Protein AF-A0A966PIE9-F1 (afdb_monomer)

Foldseek 3Di:
DDDDPDDPPPDDPPDDPPDDDPDQPAQEEDEDAFQLDPVSLVVLLVSQVRRYAYEYEHEDPPDVPDDCSVCRQVSSVVSPHPGYDYHYD

Sequence (89 aa):
MAKKDSDAKVTGAKNSGAKVLTSLPVGERVGIAFSGGLDTSAAVAWMRERGAMPYAYTADIGQPDETDLESIPQRAKTYGAVEAKLVDC

Nearest PDB structures (foldseek):
  1kp2-assembly1_A  TM=1.005E+00  e=9.144E-10  Escherichia coli
  1kp3-assembly1_A  TM=9.958E-01  e=1.563E-09  Escherichia coli
  5us8-assembly1_A  TM=1.005E+00  e=2.043E-09  Bordetella pertussis Tohama I
  6e5y-assembly1_A  TM=1.005E+00  e=3.054E-09  Bordetella pertussis Tohama I
  1k92-assembly1_A  TM=1.007E+00  e=3.492E-09  Escherichia coli

Radius of gyration: 17.99 Å; Cα contacts (8 Å, |Δi|>4): 122; chains: 1; bounding box: 64×33×35 Å

Structure (mmCIF, N/CA/C/O backbone):
data_AF-A0A966PIE9-F1
#
_entry.id   AF-A0A966PIE9-F1
#
loop_
_atom_site.group_PDB
_atom_site.id
_atom_site.type_symbol
_atom_site.label_atom_id
_atom_site.label_alt_id
_atom_site.label_comp_id
_atom_site.label_asym_id
_atom_site.label_entity_id
_atom_site.label_seq_id
_atom_site.pdbx_PDB_ins_code
_atom_site.Cartn_x
_atom_site.Cartn_y
_atom_site.Cartn_z
_atom_site.occupancy
_atom_site.B_iso_or_equiv
_atom_site.auth_seq_id
_atom_site.auth_comp_id
_atom_site.auth_asym_id
_atom_site.auth_atom_id
_atom_site.pdbx_PDB_model_num
ATOM 1 N N . MET A 1 1 ? -49.062 6.463 18.925 1.00 44.84 1 MET A N 1
ATOM 2 C CA . MET A 1 1 ? -48.146 5.343 18.618 1.00 44.84 1 MET A CA 1
ATOM 3 C C . MET A 1 1 ? -47.162 5.849 17.574 1.00 44.84 1 MET A C 1
ATOM 5 O O . MET A 1 1 ? -47.536 6.011 16.424 1.00 44.84 1 MET A O 1
ATOM 9 N N . ALA A 1 2 ? -45.972 6.260 18.009 1.00 42.03 2 ALA A N 1
ATOM 10 C CA . ALA A 1 2 ? -44.946 6.824 17.139 1.00 42.03 2 ALA A CA 1
ATOM 11 C C . ALA A 1 2 ? -44.186 5.698 16.428 1.00 42.03 2 ALA A C 1
ATOM 13 O O . ALA A 1 2 ? -43.744 4.755 17.085 1.00 42.03 2 ALA A O 1
ATOM 14 N N . LYS A 1 3 ? -43.986 5.818 15.115 1.00 44.16 3 LYS A N 1
ATOM 15 C CA . LYS A 1 3 ? -42.846 5.208 14.428 1.00 44.16 3 LYS A CA 1
ATOM 16 C C . LYS A 1 3 ? -42.145 6.309 13.642 1.00 44.16 3 LYS A C 1
ATOM 18 O O . LYS A 1 3 ? -42.773 7.086 12.934 1.00 44.16 3 LYS A O 1
ATOM 23 N N . LYS A 1 4 ? -40.862 6.425 13.957 1.00 37.62 4 LYS A N 1
ATOM 24 C CA . LYS A 1 4 ? -39.905 7.455 13.590 1.00 37.62 4 LYS A CA 1
ATOM 25 C C . LYS A 1 4 ? -39.049 6.830 12.500 1.00 37.62 4 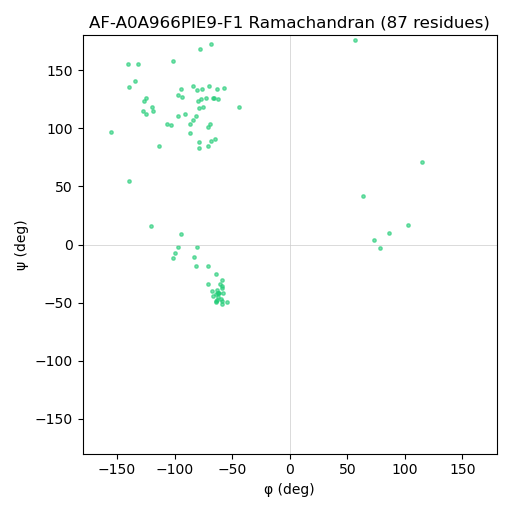LYS A C 1
ATOM 27 O O . LYS A 1 4 ? -38.204 6.005 12.833 1.00 37.62 4 LYS A O 1
ATOM 32 N N . ASP A 1 5 ? -39.279 7.189 11.245 1.00 44.06 5 ASP A N 1
ATOM 33 C CA . ASP A 1 5 ? -38.351 6.838 10.176 1.00 44.06 5 ASP A CA 1
ATOM 34 C C . ASP A 1 5 ? -37.296 7.936 10.120 1.00 44.06 5 ASP A C 1
ATOM 36 O O . ASP A 1 5 ? -37.545 9.086 9.768 1.00 44.06 5 ASP A O 1
ATOM 40 N N . SER A 1 6 ? -36.138 7.583 10.662 1.00 45.69 6 SER A N 1
ATOM 41 C CA . SER A 1 6 ? -34.978 8.437 10.844 1.00 45.69 6 SER A CA 1
ATOM 42 C C . SER A 1 6 ? -34.288 8.725 9.518 1.00 45.69 6 SER A C 1
ATOM 44 O O . SER A 1 6 ? -33.867 7.804 8.818 1.00 45.69 6 SER A O 1
ATOM 46 N N . ASP A 1 7 ? -34.114 10.017 9.252 1.00 38.53 7 ASP A N 1
ATOM 47 C CA . ASP A 1 7 ? -33.288 10.591 8.199 1.00 38.53 7 ASP A CA 1
ATOM 48 C C . ASP A 1 7 ? -31.912 9.912 8.101 1.00 38.53 7 ASP A C 1
ATOM 50 O O . ASP A 1 7 ? -31.084 9.995 9.017 1.00 38.53 7 ASP A O 1
ATOM 54 N N . ALA A 1 8 ? -31.627 9.293 6.954 1.00 44.91 8 ALA A N 1
ATOM 55 C CA . ALA A 1 8 ? -30.271 8.918 6.573 1.00 44.91 8 ALA A CA 1
ATOM 56 C C . ALA A 1 8 ? -29.490 10.195 6.230 1.00 44.91 8 ALA A C 1
ATOM 58 O O . ALA A 1 8 ? -29.408 10.640 5.086 1.00 44.91 8 ALA A O 1
ATOM 59 N N . LYS A 1 9 ? -28.934 10.821 7.265 1.00 38.00 9 LYS A N 1
ATOM 60 C CA . LYS A 1 9 ? -28.042 11.967 7.140 1.00 38.00 9 LYS A CA 1
ATOM 61 C C . LYS A 1 9 ? -26.716 11.478 6.553 1.00 38.00 9 LYS A C 1
ATOM 63 O O . LYS A 1 9 ? -25.883 10.931 7.270 1.00 38.00 9 LYS A O 1
ATOM 68 N N . VAL A 1 10 ? -26.507 11.684 5.252 1.00 52.28 10 VAL A N 1
ATOM 69 C CA . VAL A 1 10 ? -25.179 11.590 4.626 1.00 52.28 10 VAL A CA 1
ATOM 70 C C . VAL A 1 10 ? -24.325 12.714 5.214 1.00 52.28 10 VAL A C 1
ATOM 72 O O . VAL A 1 10 ? -24.355 13.861 4.771 1.00 52.28 10 VAL A O 1
ATOM 75 N N . THR A 1 11 ? -23.623 12.415 6.304 1.00 47.97 11 THR A N 1
ATOM 76 C CA . THR A 1 11 ? -22.751 13.364 6.989 1.00 47.97 11 THR A CA 1
ATOM 77 C C . THR A 1 11 ? -21.329 13.285 6.449 1.00 47.97 11 THR A C 1
ATOM 79 O O . THR A 1 11 ? -20.603 12.351 6.766 1.00 47.97 11 THR A O 1
ATOM 82 N N . GLY A 1 12 ? -20.904 14.352 5.768 1.00 40.94 12 GLY A N 1
ATOM 83 C CA . GLY A 1 12 ? -19.643 15.003 6.129 1.00 40.94 12 GLY A CA 1
ATOM 84 C C . GLY A 1 12 ? -18.501 14.963 5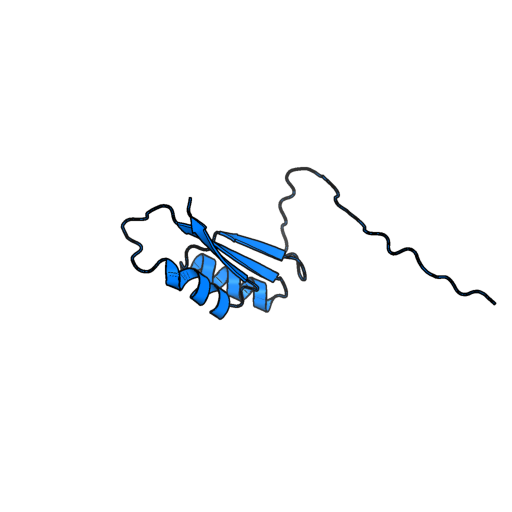.118 1.00 40.94 12 GLY A C 1
ATOM 85 O O . GLY A 1 12 ? -17.448 14.425 5.428 1.00 40.94 12 GLY A O 1
ATOM 86 N N . ALA A 1 13 ? -18.611 15.699 4.010 1.00 51.09 13 ALA A N 1
ATOM 87 C CA . ALA A 1 13 ? -17.422 16.350 3.459 1.00 51.09 13 ALA A CA 1
ATOM 88 C C . ALA A 1 13 ? -17.142 17.615 4.293 1.00 51.09 13 ALA A C 1
ATOM 90 O O . ALA A 1 13 ? -17.593 18.710 3.961 1.00 51.09 13 ALA A O 1
ATOM 91 N N . LYS A 1 14 ? -16.465 17.465 5.442 1.00 50.84 14 LYS A N 1
ATOM 92 C CA . LYS A 1 14 ? -15.902 18.614 6.167 1.00 50.84 14 LYS A CA 1
ATOM 93 C C . LYS A 1 14 ? -14.546 18.946 5.553 1.00 50.84 14 LYS A C 1
ATOM 95 O O . LYS A 1 14 ? -13.584 18.215 5.755 1.00 50.84 14 LYS A O 1
ATOM 100 N N . ASN A 1 15 ? -14.488 20.049 4.816 1.00 65.62 15 ASN A N 1
ATOM 101 C CA . ASN A 1 15 ? -13.241 20.613 4.319 1.00 65.62 15 ASN A CA 1
ATOM 102 C C . ASN A 1 15 ? -12.562 21.385 5.465 1.00 65.62 15 ASN A C 1
ATOM 104 O O . ASN A 1 15 ? -13.148 22.330 5.995 1.00 65.62 15 ASN A O 1
ATOM 108 N N . SER A 1 16 ? -11.368 20.973 5.895 1.00 58.50 16 SER A N 1
ATOM 109 C CA . SER A 1 16 ? -10.644 21.648 6.983 1.00 58.50 16 SER A CA 1
ATOM 110 C C . SER A 1 16 ? -9.134 21.420 6.891 1.00 58.50 16 SER A C 1
ATOM 112 O O . SER A 1 16 ? -8.662 20.411 7.404 1.00 58.50 16 SER A O 1
ATOM 114 N N . GLY A 1 17 ? -8.398 22.367 6.293 1.00 61.59 17 GLY A N 1
ATOM 115 C CA . GLY A 1 17 ? -6.937 22.527 6.413 1.00 61.59 17 GLY A CA 1
ATOM 116 C C . GLY A 1 17 ? -6.059 21.323 6.034 1.00 61.59 17 GLY A C 1
ATOM 117 O O . GLY A 1 17 ? -6.539 20.234 5.732 1.00 61.59 17 GLY A O 1
ATOM 118 N N . ALA A 1 18 ? -4.736 21.505 6.066 1.00 63.94 18 ALA A N 1
ATOM 119 C CA . ALA A 1 18 ? -3.796 20.386 5.993 1.00 63.94 18 ALA A CA 1
ATOM 120 C C . ALA A 1 18 ? -3.913 19.557 7.283 1.00 63.94 18 ALA A C 1
ATOM 122 O O . ALA A 1 18 ? -3.266 19.834 8.292 1.00 63.94 18 ALA A O 1
ATOM 123 N N . LYS A 1 19 ? -4.817 18.576 7.280 1.00 82.44 19 LYS A N 1
ATOM 124 C CA . LYS A 1 19 ? -5.068 17.697 8.418 1.00 82.44 19 LYS A CA 1
ATOM 125 C C . LYS A 1 19 ? -4.088 16.527 8.364 1.00 82.44 19 LYS A C 1
ATOM 127 O O . LYS A 1 19 ? -4.333 15.541 7.677 1.00 82.44 19 LYS A O 1
ATOM 132 N N . VAL A 1 20 ? -2.977 16.638 9.090 1.00 92.12 20 VAL A N 1
ATOM 133 C CA . VAL A 1 20 ? -2.088 15.494 9.338 1.00 92.12 20 VAL A CA 1
ATOM 134 C C . VAL A 1 20 ? -2.751 14.604 10.386 1.00 92.12 20 VAL A C 1
ATOM 136 O O . VAL A 1 20 ? -3.014 15.041 11.506 1.00 92.12 20 VAL A O 1
ATOM 139 N N . LEU A 1 21 ? -3.058 13.363 10.016 1.00 93.75 21 LEU A N 1
ATOM 140 C CA . LEU A 1 21 ? -3.569 12.366 10.953 1.00 93.75 21 LEU A CA 1
ATOM 141 C C . LEU A 1 21 ? -2.391 11.789 11.745 1.00 93.75 21 LEU A C 1
ATOM 143 O O . LEU A 1 21 ? -1.437 11.285 11.161 1.00 93.75 21 LEU A O 1
ATOM 147 N N . THR A 1 22 ? -2.447 11.872 13.072 1.00 95.50 22 THR A N 1
ATOM 148 C CA . THR A 1 22 ? -1.402 11.349 13.974 1.00 95.50 22 THR A CA 1
ATOM 149 C C . THR A 1 22 ? -1.727 9.960 14.526 1.00 95.50 22 THR A C 1
ATOM 151 O O . THR A 1 22 ? -0.929 9.375 15.254 1.00 95.50 22 THR A O 1
ATOM 154 N N . SER A 1 23 ? -2.892 9.417 14.176 1.00 96.50 23 SER A N 1
ATOM 155 C CA . SER A 1 23 ? -3.330 8.065 14.504 1.00 96.50 23 SER A CA 1
ATOM 156 C C . SER A 1 23 ? -3.865 7.365 13.257 1.00 96.50 23 SER A C 1
ATOM 158 O O . SER A 1 23 ? -4.307 8.012 12.305 1.00 96.50 23 SER A O 1
ATOM 160 N N . LEU A 1 24 ? -3.817 6.031 13.258 1.00 97.50 24 LEU A N 1
ATOM 161 C CA . LEU A 1 24 ? -4.348 5.227 12.162 1.00 97.50 24 LEU A CA 1
ATOM 162 C C . LEU A 1 24 ? -5.883 5.376 12.097 1.00 97.50 24 LEU A C 1
ATOM 164 O O . LEU A 1 24 ? -6.545 5.115 13.106 1.00 97.50 24 LEU A O 1
ATOM 168 N N . PRO A 1 25 ? -6.466 5.745 10.943 1.00 97.12 25 PRO A N 1
ATOM 169 C CA . PRO A 1 25 ? -7.913 5.854 10.798 1.00 97.12 25 PRO A CA 1
ATOM 170 C C . PRO A 1 25 ? -8.541 4.460 10.600 1.00 97.12 25 PRO A C 1
ATOM 172 O O . PRO A 1 25 ? -8.685 3.950 9.489 1.00 97.12 25 PRO A O 1
ATOM 175 N N . VAL A 1 26 ? -8.868 3.801 11.715 1.00 98.25 26 VAL A N 1
ATOM 176 C CA . VAL A 1 26 ? -9.470 2.456 11.747 1.00 98.25 26 VAL A CA 1
ATOM 177 C C . VAL A 1 26 ? -10.845 2.464 11.073 1.00 98.25 26 VAL A C 1
ATOM 179 O O . VAL A 1 26 ? -11.674 3.327 11.343 1.00 98.25 26 VAL A O 1
ATOM 182 N N . GLY A 1 27 ? -11.099 1.482 10.207 1.00 97.50 27 GLY A N 1
ATOM 183 C CA . GLY A 1 27 ? -12.331 1.366 9.424 1.00 97.50 27 GLY A CA 1
ATOM 184 C C . GLY A 1 27 ? -12.404 2.291 8.205 1.00 97.50 27 GLY A C 1
ATOM 185 O O . GLY A 1 27 ? -13.368 2.207 7.445 1.00 97.50 27 GLY A O 1
ATOM 186 N N . GLU A 1 28 ? -11.401 3.146 7.984 1.00 98.12 28 GLU A N 1
ATOM 187 C CA . GLU A 1 28 ? -11.354 4.064 6.844 1.00 98.12 28 GLU A CA 1
ATOM 188 C C . GLU A 1 28 ? -10.423 3.568 5.733 1.00 98.12 28 GLU A C 1
ATOM 190 O O . GLU A 1 28 ? -9.501 2.773 5.949 1.00 98.12 28 GLU A O 1
ATOM 195 N N . ARG A 1 29 ? -10.665 4.074 4.518 1.00 98.38 29 ARG A N 1
ATOM 196 C CA . ARG A 1 29 ? -9.827 3.808 3.345 1.00 98.38 29 ARG A CA 1
ATOM 197 C C . ARG A 1 29 ? -8.554 4.646 3.413 1.00 98.38 29 ARG A C 1
ATOM 199 O O . ARG A 1 29 ? -8.633 5.869 3.478 1.00 98.38 29 ARG A O 1
ATOM 206 N N . VAL A 1 30 ? -7.400 3.991 3.322 1.00 98.44 30 VAL A N 1
ATOM 207 C CA . VAL A 1 30 ? -6.083 4.643 3.311 1.00 98.44 30 VAL A CA 1
ATOM 208 C C . VAL A 1 30 ? -5.381 4.321 2.000 1.00 98.44 30 VAL A C 1
ATOM 210 O O . VAL A 1 30 ? -5.073 3.164 1.729 1.00 98.44 30 VAL A O 1
ATOM 213 N N . GLY A 1 31 ? -5.145 5.338 1.171 1.00 98.31 31 GLY A N 1
ATOM 214 C CA . GLY A 1 31 ? -4.339 5.192 -0.040 1.00 98.31 31 GLY A CA 1
ATOM 215 C C . GLY A 1 31 ? -2.850 5.130 0.298 1.00 98.31 31 GLY A C 1
ATOM 216 O O . GLY A 1 31 ? -2.368 5.945 1.082 1.00 98.31 31 GLY A O 1
ATOM 217 N N . ILE A 1 32 ? -2.129 4.182 -0.297 1.00 98.38 32 ILE A N 1
ATOM 218 C CA . ILE A 1 32 ? -0.681 4.016 -0.139 1.00 98.38 32 ILE A CA 1
ATOM 219 C C . ILE A 1 32 ? -0.037 4.038 -1.523 1.00 98.38 32 ILE A C 1
ATOM 221 O O . ILE A 1 32 ? -0.403 3.239 -2.385 1.00 98.38 32 ILE A O 1
ATOM 225 N N . ALA A 1 33 ? 0.951 4.916 -1.708 1.00 98.25 33 ALA A N 1
ATOM 226 C CA . ALA A 1 33 ? 1.905 4.803 -2.806 1.00 98.25 33 ALA A CA 1
ATOM 227 C C . ALA A 1 33 ? 2.795 3.583 -2.532 1.00 98.25 33 ALA A C 1
ATOM 229 O O . ALA A 1 33 ? 3.632 3.592 -1.627 1.00 98.25 33 ALA A O 1
ATOM 230 N N . PHE A 1 34 ? 2.532 2.494 -3.243 1.00 98.25 34 PHE A N 1
ATOM 231 C CA . PHE A 1 34 ? 3.064 1.178 -2.940 1.00 98.25 34 PHE A CA 1
ATOM 232 C C . PHE A 1 34 ? 4.149 0.798 -3.946 1.00 98.25 34 PHE A C 1
ATOM 234 O O . PHE A 1 34 ? 3.858 0.413 -5.075 1.00 98.25 34 PHE A O 1
ATOM 241 N N . SER A 1 35 ? 5.405 0.890 -3.510 1.00 95.75 35 SER A N 1
ATOM 242 C CA . SER A 1 35 ? 6.583 0.541 -4.313 1.00 95.75 35 SER A CA 1
ATOM 243 C C . SER A 1 35 ? 6.922 -0.949 -4.317 1.00 95.75 35 SER A C 1
ATOM 245 O O . SER A 1 35 ? 7.818 -1.363 -5.031 1.00 95.75 35 SER A O 1
ATOM 247 N N . GLY A 1 36 ? 6.302 -1.760 -3.454 1.00 95.44 36 GLY A N 1
ATOM 248 C CA . GLY A 1 36 ? 6.740 -3.142 -3.242 1.00 95.44 36 GLY A CA 1
ATOM 249 C C . GLY A 1 36 ? 8.048 -3.272 -2.448 1.00 95.44 36 GLY A C 1
ATOM 250 O O . GLY A 1 36 ? 8.524 -4.383 -2.234 1.00 95.44 36 GLY A O 1
ATOM 251 N N . GLY A 1 37 ? 8.630 -2.181 -1.950 1.00 95.56 37 GLY A N 1
ATOM 252 C CA . GLY A 1 37 ? 9.747 -2.246 -1.004 1.00 95.56 37 GLY A CA 1
ATOM 253 C C . GLY A 1 37 ? 9.335 -2.803 0.366 1.00 95.56 37 GLY A C 1
ATOM 254 O O . GLY A 1 37 ? 8.148 -2.986 0.658 1.00 95.56 37 GLY A O 1
ATOM 255 N N . LEU A 1 38 ? 10.324 -3.044 1.233 1.00 97.31 38 LEU A N 1
ATOM 256 C CA . LEU A 1 38 ? 10.103 -3.517 2.606 1.00 97.31 38 LEU A CA 1
ATOM 257 C C . LEU A 1 38 ? 9.141 -2.599 3.374 1.00 97.31 38 LEU A C 1
ATOM 259 O O . LEU A 1 38 ? 8.157 -3.074 3.939 1.00 97.31 38 LEU A O 1
ATOM 263 N N . ASP A 1 39 ? 9.397 -1.292 3.343 1.00 98.38 39 ASP A N 1
ATOM 264 C CA . ASP A 1 39 ? 8.676 -0.305 4.148 1.00 98.38 39 ASP A CA 1
ATOM 265 C C . ASP A 1 39 ? 7.187 -0.248 3.791 1.00 98.38 39 ASP A C 1
ATOM 267 O O . ASP A 1 39 ? 6.320 -0.325 4.663 1.00 98.38 39 ASP A O 1
ATOM 271 N N . THR A 1 40 ? 6.871 -0.171 2.495 1.00 98.19 40 THR A N 1
ATOM 272 C CA . THR A 1 40 ? 5.485 -0.104 2.010 1.00 98.19 40 THR A CA 1
ATOM 273 C C . THR A 1 40 ? 4.759 -1.439 2.182 1.00 98.19 40 THR A C 1
ATOM 275 O O . THR A 1 40 ? 3.573 -1.444 2.517 1.00 98.19 40 THR A O 1
ATOM 278 N N . SER A 1 41 ? 5.466 -2.567 2.050 1.00 98.31 41 SER A N 1
ATOM 279 C CA . SER A 1 41 ? 4.934 -3.912 2.328 1.00 98.31 41 SER A CA 1
ATOM 280 C C . SER A 1 41 ? 4.557 -4.087 3.799 1.00 98.31 41 SER A C 1
ATOM 282 O O . SER A 1 41 ? 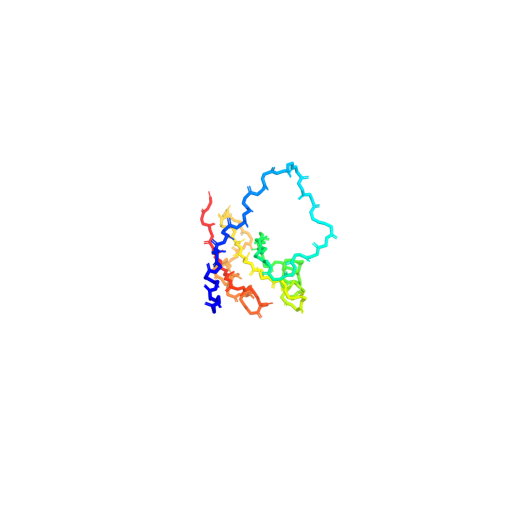3.427 -4.475 4.108 1.00 98.31 41 SER A O 1
ATOM 284 N N . ALA A 1 42 ? 5.463 -3.733 4.714 1.00 98.62 42 ALA A N 1
ATOM 285 C CA . ALA A 1 42 ? 5.210 -3.784 6.150 1.00 98.62 42 ALA A CA 1
ATOM 286 C C . ALA A 1 42 ? 4.080 -2.827 6.561 1.00 98.62 42 ALA A C 1
ATOM 288 O O . ALA A 1 42 ? 3.231 -3.193 7.373 1.00 98.62 42 ALA A O 1
ATOM 289 N N . ALA A 1 43 ? 4.021 -1.630 5.967 1.00 98.62 43 ALA A N 1
ATOM 290 C CA . ALA A 1 43 ? 2.960 -0.664 6.233 1.00 98.62 43 ALA A CA 1
ATOM 291 C C . ALA A 1 43 ? 1.570 -1.195 5.844 1.00 98.62 43 ALA A C 1
ATOM 293 O O . ALA A 1 43 ? 0.641 -1.073 6.642 1.00 98.62 43 ALA A O 1
ATOM 294 N N . VAL A 1 44 ? 1.414 -1.820 4.668 1.00 98.69 44 VAL A N 1
ATOM 295 C CA . VAL A 1 44 ? 0.134 -2.426 4.244 1.00 98.69 44 VAL A CA 1
ATOM 296 C C . VAL A 1 44 ? -0.323 -3.491 5.242 1.00 98.69 44 VAL A C 1
ATOM 298 O O . VAL A 1 44 ? -1.456 -3.416 5.727 1.00 98.69 44 VAL A O 1
ATOM 301 N N . ALA A 1 45 ? 0.562 -4.432 5.588 1.00 98.62 45 ALA A N 1
ATOM 302 C CA . ALA A 1 45 ? 0.254 -5.496 6.542 1.00 98.62 45 ALA A CA 1
ATOM 303 C C . ALA A 1 45 ? -0.146 -4.925 7.911 1.00 98.62 45 ALA A C 1
ATOM 305 O O . ALA A 1 45 ? -1.209 -5.247 8.442 1.00 98.62 45 ALA A O 1
ATOM 306 N N . TRP A 1 46 ? 0.642 -3.983 8.432 1.00 98.69 46 TRP A N 1
ATOM 307 C CA . TRP A 1 46 ? 0.397 -3.339 9.722 1.00 98.69 46 TRP A CA 1
ATOM 308 C C . TRP A 1 46 ? -0.927 -2.563 9.765 1.00 98.69 46 TRP A C 1
ATOM 310 O O . TRP A 1 46 ? -1.664 -2.637 10.753 1.00 98.69 46 TRP A O 1
ATOM 320 N N . MET A 1 47 ? -1.262 -1.829 8.697 1.00 98.62 47 MET A N 1
ATOM 321 C CA . MET A 1 47 ? -2.535 -1.107 8.599 1.00 98.62 4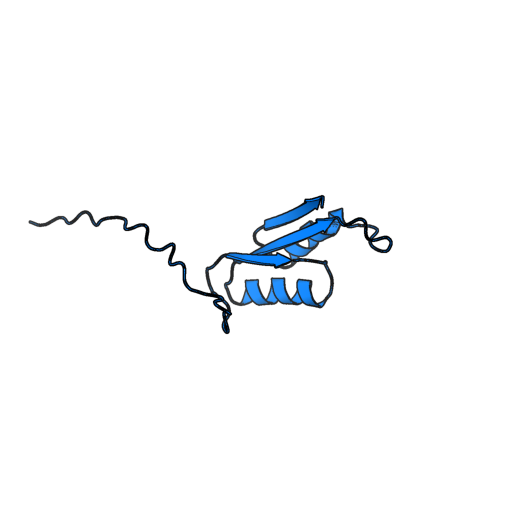7 MET A CA 1
ATOM 322 C C . MET A 1 47 ? -3.720 -2.071 8.584 1.00 98.62 47 MET A C 1
ATOM 324 O O . MET A 1 47 ? -4.716 -1.826 9.272 1.00 98.62 47 MET A O 1
ATOM 328 N N . ARG A 1 48 ? -3.606 -3.174 7.834 1.00 98.44 48 ARG A N 1
ATOM 329 C CA . ARG A 1 48 ? -4.647 -4.200 7.755 1.00 98.44 48 ARG A CA 1
ATOM 330 C C . ARG A 1 48 ? -4.872 -4.878 9.103 1.00 98.44 48 ARG A C 1
ATOM 332 O O . ARG A 1 48 ? -6.018 -4.971 9.540 1.00 98.44 48 ARG A O 1
ATOM 339 N N . GLU A 1 49 ? -3.804 -5.307 9.770 1.00 98.56 49 GLU A N 1
ATOM 340 C CA . GLU A 1 49 ? -3.860 -5.950 11.093 1.00 98.56 49 GLU A CA 1
ATOM 341 C C . GLU A 1 49 ? -4.516 -5.057 12.153 1.00 98.56 49 GLU A C 1
ATOM 343 O O . GLU A 1 49 ? -5.179 -5.547 13.065 1.00 98.56 49 GLU A O 1
ATOM 348 N N . ARG A 1 50 ? -4.377 -3.734 12.018 1.00 98.56 50 ARG A N 1
ATOM 349 C CA . ARG A 1 50 ? -4.932 -2.743 12.953 1.00 98.56 50 ARG A CA 1
ATOM 350 C C . ARG A 1 50 ? -6.294 -2.189 12.546 1.00 98.56 50 ARG A C 1
ATOM 352 O O . ARG A 1 50 ? -6.788 -1.256 13.176 1.00 98.56 50 ARG A O 1
ATOM 359 N N . GLY A 1 51 ? -6.916 -2.772 11.524 1.00 98.12 51 GLY A N 1
ATOM 360 C CA . GLY A 1 51 ? -8.303 -2.501 11.158 1.00 98.12 51 GLY A CA 1
ATOM 361 C C . GLY A 1 51 ? -8.515 -1.310 10.225 1.00 98.12 51 GLY A C 1
ATOM 362 O O . GLY A 1 51 ? -9.662 -0.923 10.014 1.00 98.12 51 GLY A O 1
ATOM 363 N N . ALA A 1 52 ? -7.465 -0.729 9.644 1.00 98.62 52 ALA A N 1
ATOM 364 C CA . ALA A 1 52 ? -7.631 0.181 8.512 1.00 98.62 52 ALA A CA 1
ATOM 365 C C . ALA A 1 52 ? -7.884 -0.599 7.208 1.00 98.62 52 ALA A C 1
ATOM 367 O O . ALA A 1 52 ? -7.722 -1.822 7.133 1.00 98.62 52 ALA A O 1
ATOM 368 N N . MET A 1 53 ? -8.290 0.118 6.160 1.00 98.75 53 MET A N 1
ATOM 369 C CA . MET A 1 53 ? -8.553 -0.445 4.835 1.00 98.75 53 MET A CA 1
ATOM 370 C C . MET A 1 53 ? -7.528 0.092 3.821 1.00 98.75 53 MET A C 1
ATOM 372 O O . MET A 1 53 ? -7.813 1.090 3.155 1.00 98.75 53 MET A O 1
ATOM 376 N N . PRO A 1 54 ? -6.332 -0.516 3.702 1.00 98.69 54 PRO A N 1
ATOM 377 C CA . PRO A 1 54 ? -5.306 -0.045 2.775 1.00 98.69 54 PRO A CA 1
ATOM 378 C C . PRO A 1 54 ? -5.698 -0.291 1.310 1.00 98.69 54 PRO A C 1
ATOM 380 O O . PRO A 1 54 ? -6.171 -1.370 0.962 1.00 98.69 54 PRO A O 1
ATOM 383 N N . TYR A 1 55 ? -5.477 0.701 0.450 1.00 98.75 55 TYR A N 1
ATOM 384 C CA . TYR A 1 55 ? -5.588 0.625 -1.010 1.00 98.75 55 TYR A CA 1
ATOM 385 C C . TYR A 1 55 ? -4.221 0.966 -1.599 1.00 98.75 55 TYR A C 1
ATOM 387 O O . TYR A 1 55 ? -3.714 2.067 -1.380 1.00 98.75 55 TYR A O 1
ATOM 395 N N . ALA A 1 56 ? -3.622 0.024 -2.318 1.00 98.75 56 ALA A N 1
ATOM 396 C CA . ALA A 1 56 ? -2.274 0.160 -2.851 1.00 98.75 56 ALA A CA 1
ATOM 397 C C . ALA A 1 56 ? -2.293 0.686 -4.293 1.00 98.75 56 ALA A C 1
ATOM 399 O O . ALA A 1 56 ? -3.043 0.194 -5.137 1.00 98.75 56 ALA A O 1
ATOM 400 N N . TYR A 1 57 ? -1.441 1.664 -4.575 1.00 98.50 57 TYR A N 1
ATOM 401 C CA . TYR A 1 57 ? -1.249 2.220 -5.911 1.00 98.50 57 TYR A CA 1
ATOM 402 C C . TYR A 1 57 ? 0.235 2.198 -6.241 1.00 98.50 57 TYR A C 1
ATOM 404 O O . TYR A 1 57 ? 1.028 2.880 -5.590 1.00 98.50 57 TYR A O 1
ATOM 412 N N . THR A 1 58 ? 0.598 1.403 -7.234 1.00 98.12 58 THR A N 1
ATOM 413 C CA . THR A 1 58 ? 1.947 1.360 -7.796 1.00 98.12 58 THR A CA 1
ATOM 414 C C . THR A 1 58 ? 1.950 2.245 -9.030 1.00 98.12 58 THR A C 1
ATOM 416 O O . THR A 1 58 ? 1.060 2.112 -9.865 1.00 98.12 58 THR A O 1
ATOM 419 N N . ALA A 1 59 ? 2.897 3.174 -9.120 1.00 97.00 59 ALA A N 1
ATOM 420 C CA . ALA A 1 59 ? 3.059 4.018 -10.297 1.00 97.00 59 ALA A CA 1
ATOM 421 C C . ALA A 1 59 ? 4.082 3.374 -11.235 1.00 97.00 59 ALA A C 1
ATOM 423 O O . ALA A 1 59 ? 5.190 3.063 -10.795 1.00 97.00 59 ALA A O 1
ATOM 424 N N . ASP A 1 60 ? 3.709 3.186 -12.495 1.00 95.50 60 ASP A N 1
ATOM 425 C CA . ASP A 1 60 ? 4.666 2.933 -13.563 1.00 95.50 60 ASP A CA 1
ATOM 426 C C . ASP A 1 60 ? 5.242 4.266 -14.009 1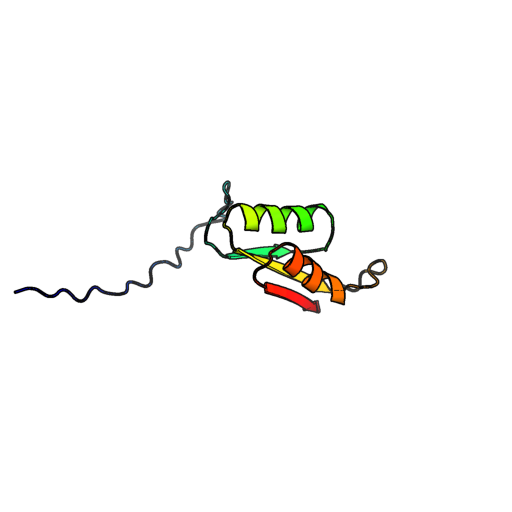.00 95.50 60 ASP A C 1
ATOM 428 O O . ASP A 1 60 ? 4.528 5.105 -14.538 1.00 95.50 60 ASP A O 1
ATOM 432 N N . ILE A 1 61 ? 6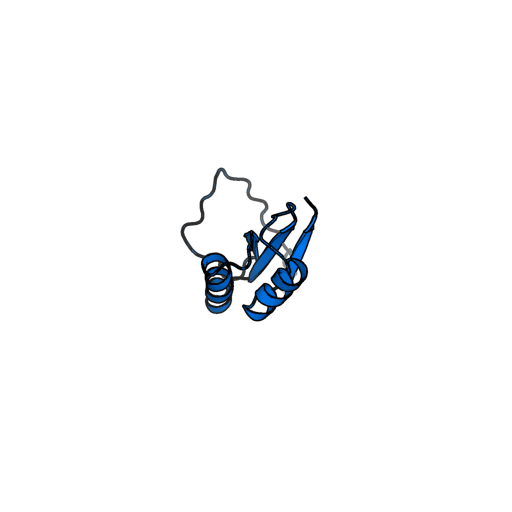.520 4.472 -13.707 1.00 94.44 61 ILE A N 1
ATOM 433 C CA . ILE A 1 61 ? 7.280 5.668 -14.086 1.00 94.44 61 ILE A CA 1
ATOM 434 C C . ILE A 1 61 ? 8.494 5.297 -14.950 1.00 94.44 61 ILE A C 1
ATOM 436 O O . ILE A 1 61 ? 9.443 6.078 -15.053 1.00 94.44 61 ILE A O 1
ATOM 440 N N . GLY A 1 62 ? 8.515 4.075 -15.499 1.00 91.12 62 GLY A N 1
ATOM 441 C CA . GLY A 1 62 ? 9.634 3.557 -16.286 1.00 91.12 62 GLY A CA 1
ATOM 442 C C . GLY A 1 62 ? 10.936 3.409 -15.492 1.00 91.12 62 GLY A C 1
ATOM 443 O O . GLY A 1 62 ? 12.003 3.771 -15.995 1.00 91.12 62 GLY A O 1
ATOM 444 N N . GLN A 1 63 ? 10.873 2.918 -14.245 1.00 87.44 63 GLN A N 1
ATOM 445 C CA . GLN A 1 63 ? 12.086 2.681 -13.453 1.00 87.44 63 GLN A CA 1
ATOM 446 C C . GLN A 1 63 ? 12.977 1.628 -14.139 1.00 87.44 63 GLN A C 1
ATOM 448 O O . GLN A 1 63 ? 12.508 0.527 -14.416 1.00 87.44 63 GLN A O 1
ATOM 453 N N . PRO A 1 64 ? 14.260 1.928 -14.416 1.00 85.75 64 PRO A N 1
ATOM 454 C CA . PRO A 1 64 ? 15.124 1.039 -15.197 1.00 85.75 64 PRO A CA 1
ATOM 455 C C . PRO A 1 64 ? 15.533 -0.239 -14.447 1.00 85.75 64 PRO A C 1
ATOM 457 O O . PRO A 1 64 ? 16.010 -1.189 -15.065 1.00 85.75 64 PRO A O 1
ATOM 460 N N . ASP A 1 65 ? 15.401 -0.244 -13.125 1.00 87.44 65 ASP A N 1
ATOM 461 C CA . ASP A 1 65 ? 15.786 -1.316 -12.212 1.00 87.44 65 ASP A CA 1
ATOM 462 C C . ASP A 1 65 ? 14.610 -2.201 -11.766 1.00 87.44 65 ASP A C 1
ATOM 464 O O . ASP A 1 65 ? 14.838 -3.251 -11.164 1.00 87.44 65 ASP A O 1
ATOM 468 N N . GLU A 1 66 ? 13.372 -1.833 -12.105 1.00 84.75 66 GLU A N 1
ATOM 469 C CA . GLU A 1 66 ? 12.177 -2.618 -11.794 1.00 84.75 66 GLU A CA 1
ATOM 470 C C . GLU A 1 66 ? 11.774 -3.466 -13.006 1.00 84.75 66 GLU A C 1
ATOM 472 O O . GLU A 1 66 ? 11.357 -2.958 -14.045 1.00 84.75 66 GLU A O 1
ATOM 477 N N . THR A 1 67 ? 11.936 -4.784 -12.887 1.00 83.56 67 THR A N 1
ATOM 478 C CA . THR A 1 67 ? 11.750 -5.724 -14.010 1.00 83.56 67 THR A CA 1
ATOM 479 C C . THR A 1 67 ? 10.418 -6.464 -13.971 1.00 83.56 67 THR A C 1
ATOM 481 O O . THR A 1 67 ? 10.052 -7.095 -14.962 1.00 83.56 67 THR A O 1
ATOM 484 N N . ASP A 1 68 ? 9.683 -6.384 -12.858 1.00 89.25 68 ASP A N 1
ATOM 485 C CA . ASP A 1 68 ? 8.423 -7.106 -12.656 1.00 89.25 68 ASP A CA 1
ATOM 486 C C . ASP A 1 68 ? 7.382 -6.234 -11.938 1.00 89.25 68 ASP A C 1
ATOM 488 O O . ASP A 1 6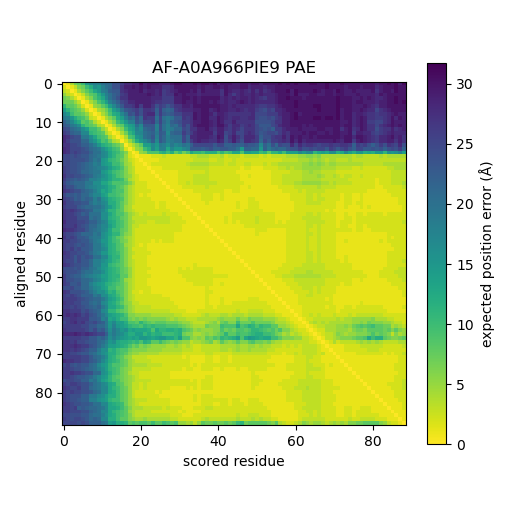8 ? 6.810 -6.578 -10.901 1.00 89.25 68 ASP A O 1
ATOM 492 N N . LEU A 1 69 ? 7.130 -5.062 -12.518 1.00 91.00 69 LEU A N 1
ATOM 493 C CA . LEU A 1 69 ? 6.198 -4.073 -11.983 1.00 91.00 69 LEU A CA 1
ATOM 494 C C . LEU A 1 69 ? 4.756 -4.612 -11.869 1.00 91.00 69 LEU A C 1
ATOM 496 O O . LEU A 1 69 ? 4.033 -4.299 -10.920 1.00 91.00 69 LEU A O 1
ATOM 500 N N . GLU A 1 70 ? 4.356 -5.477 -12.803 1.00 92.75 70 GLU A N 1
ATOM 501 C CA . GLU A 1 70 ? 3.032 -6.112 -12.861 1.00 92.75 70 GLU A CA 1
ATOM 502 C C . GLU A 1 70 ? 2.751 -7.036 -11.663 1.00 92.75 70 GLU A C 1
ATOM 504 O O . GLU A 1 70 ? 1.591 -7.230 -11.280 1.00 92.75 70 GLU A O 1
ATOM 509 N N . SER A 1 71 ? 3.782 -7.591 -11.011 1.00 94.94 71 SER A N 1
ATOM 510 C CA . SER A 1 71 ? 3.579 -8.437 -9.827 1.00 94.94 71 SER A CA 1
ATOM 511 C C . SER A 1 71 ? 3.373 -7.643 -8.536 1.00 94.94 71 SER A C 1
ATOM 513 O O . SER A 1 71 ? 2.813 -8.167 -7.561 1.00 94.94 71 SER A O 1
ATOM 515 N N . ILE A 1 72 ? 3.762 -6.364 -8.510 1.00 96.44 72 ILE A N 1
ATOM 516 C CA . ILE A 1 72 ? 3.711 -5.521 -7.311 1.00 96.44 72 ILE A CA 1
ATOM 517 C C . ILE A 1 72 ? 2.277 -5.376 -6.762 1.00 96.44 72 ILE A C 1
ATOM 519 O O . ILE A 1 72 ? 2.087 -5.612 -5.559 1.00 96.44 72 ILE A O 1
ATOM 523 N N . PRO A 1 73 ? 1.233 -5.086 -7.570 1.00 97.69 73 PRO A N 1
ATOM 524 C CA . PRO A 1 73 ? -0.142 -5.044 -7.072 1.00 97.69 73 PRO A CA 1
ATOM 525 C C . PRO A 1 73 ? -0.598 -6.369 -6.450 1.00 97.69 73 PRO A C 1
ATOM 527 O O . PRO A 1 73 ? -1.291 -6.379 -5.428 1.00 97.69 73 PRO A O 1
ATOM 530 N N . GLN A 1 74 ? -0.186 -7.504 -7.023 1.00 97.38 74 GLN A N 1
ATOM 531 C CA . GLN A 1 74 ? -0.553 -8.815 -6.495 1.00 97.38 74 GLN A CA 1
ATOM 532 C C . GLN A 1 74 ? 0.093 -9.070 -5.128 1.00 97.38 74 GLN A C 1
ATOM 534 O O . GLN A 1 74 ? -0.567 -9.566 -4.213 1.00 97.38 74 GLN A O 1
ATOM 539 N N . ARG A 1 75 ? 1.354 -8.661 -4.946 1.00 97.25 75 ARG A N 1
ATOM 540 C CA . ARG A 1 75 ? 2.029 -8.712 -3.642 1.00 97.25 75 ARG A CA 1
ATOM 541 C C . ARG A 1 75 ? 1.327 -7.847 -2.596 1.00 97.25 75 ARG A C 1
ATOM 543 O O . ARG A 1 75 ? 1.133 -8.303 -1.471 1.00 97.25 75 ARG A O 1
ATOM 550 N N . ALA A 1 76 ? 0.879 -6.644 -2.962 1.00 98.25 76 ALA A N 1
ATOM 551 C CA . ALA A 1 76 ? 0.124 -5.777 -2.054 1.00 98.25 76 ALA A CA 1
ATOM 552 C C . ALA A 1 76 ? -1.159 -6.451 -1.535 1.00 98.25 76 ALA A C 1
ATOM 554 O O . ALA A 1 76 ? -1.467 -6.371 -0.343 1.00 98.25 76 ALA A O 1
ATOM 555 N N . LYS A 1 77 ? -1.887 -7.157 -2.414 1.00 98.50 77 LYS A N 1
ATOM 556 C CA . LYS A 1 77 ? -3.079 -7.934 -2.035 1.00 98.50 77 LYS A CA 1
ATOM 557 C C . LYS A 1 77 ? -2.737 -9.055 -1.056 1.00 98.50 77 LYS A C 1
ATOM 559 O O . LYS A 1 77 ? -3.449 -9.220 -0.068 1.00 98.50 77 LYS A O 1
ATOM 564 N N . THR A 1 78 ? -1.623 -9.762 -1.262 1.00 98.31 78 THR A N 1
ATOM 565 C CA . THR A 1 78 ? -1.129 -10.783 -0.317 1.00 98.31 78 THR A CA 1
ATOM 566 C C . THR A 1 78 ? -0.868 -10.206 1.077 1.00 98.31 78 THR A C 1
ATOM 568 O O . THR A 1 78 ? -1.148 -10.870 2.072 1.00 98.31 78 THR A O 1
ATOM 571 N N . TYR A 1 79 ? -0.399 -8.958 1.173 1.00 98.00 79 TYR A N 1
ATOM 572 C CA . TYR A 1 79 ? -0.188 -8.272 2.456 1.00 98.00 79 TYR A CA 1
ATOM 573 C C . TYR A 1 79 ? -1.464 -7.675 3.066 1.00 98.00 79 TYR A C 1
ATOM 575 O O . TYR A 1 79 ? -1.420 -7.140 4.171 1.00 98.00 79 TYR A O 1
ATOM 583 N N . GLY A 1 80 ? -2.611 -7.773 2.389 1.00 98.31 80 GLY A N 1
ATOM 584 C CA . GLY A 1 80 ? -3.901 -7.349 2.931 1.00 98.31 80 GLY A CA 1
ATOM 585 C C . GLY A 1 80 ? -4.421 -6.007 2.420 1.00 98.31 80 GLY A C 1
ATOM 586 O O . GLY A 1 80 ? -5.343 -5.454 3.029 1.00 98.31 80 GLY A O 1
ATOM 587 N N . ALA A 1 81 ? -3.881 -5.492 1.309 1.00 98.69 81 ALA A N 1
ATOM 588 C CA . ALA A 1 81 ? -4.535 -4.418 0.565 1.00 98.69 81 ALA A CA 1
ATOM 589 C C . ALA A 1 81 ? -5.950 -4.849 0.142 1.00 98.69 81 ALA A C 1
ATOM 591 O O . ALA A 1 81 ? -6.151 -5.955 -0.358 1.00 98.69 81 ALA A O 1
ATOM 592 N N . VAL A 1 82 ? -6.930 -3.965 0.335 1.00 98.69 82 VAL A N 1
ATOM 593 C CA . VAL A 1 82 ? -8.320 -4.179 -0.094 1.00 98.69 82 VAL A CA 1
ATOM 594 C C . VAL A 1 82 ? -8.399 -4.205 -1.614 1.00 98.69 82 VAL A C 1
ATOM 596 O O . VAL A 1 82 ? -9.038 -5.079 -2.181 1.00 98.69 82 VAL A O 1
ATOM 599 N N . GLU A 1 83 ? -7.706 -3.271 -2.259 1.00 98.44 83 GLU A N 1
ATOM 600 C CA . GLU A 1 83 ? -7.466 -3.270 -3.696 1.00 98.44 83 GLU A CA 1
ATOM 601 C C . GLU A 1 83 ? -6.042 -2.807 -3.974 1.00 98.44 83 GLU A C 1
ATOM 603 O O . GLU A 1 83 ? -5.443 -2.075 -3.178 1.00 98.44 83 GLU A O 1
ATOM 608 N N . ALA A 1 84 ? -5.518 -3.223 -5.121 1.00 98.44 84 ALA A N 1
ATOM 609 C CA . ALA A 1 84 ? -4.211 -2.812 -5.599 1.00 98.44 84 ALA A CA 1
ATOM 610 C C . ALA A 1 84 ? -4.263 -2.565 -7.105 1.00 98.44 84 ALA A C 1
ATOM 612 O O . ALA A 1 84 ? -4.865 -3.363 -7.830 1.00 98.44 84 ALA A O 1
ATOM 613 N N . LYS A 1 85 ? -3.660 -1.466 -7.561 1.00 97.94 85 LYS A N 1
ATOM 614 C CA . LYS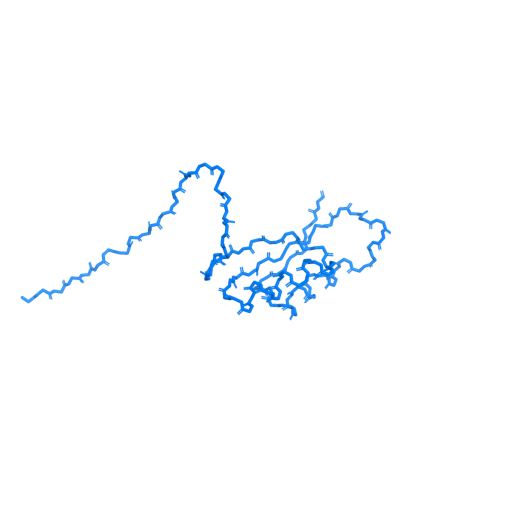 A 1 85 ? -3.626 -1.082 -8.975 1.00 97.94 85 LYS A CA 1
ATOM 615 C C . LYS A 1 85 ? -2.232 -0.643 -9.389 1.00 97.94 85 LYS A C 1
ATOM 617 O O . LYS A 1 85 ? -1.571 0.074 -8.639 1.00 97.94 85 LYS A O 1
ATOM 622 N N . LEU A 1 86 ? -1.855 -1.033 -10.600 1.00 97.62 86 LEU A N 1
ATOM 623 C CA . LEU A 1 86 ? -0.793 -0.386 -11.353 1.00 97.62 86 LEU A CA 1
ATOM 624 C C . LEU A 1 86 ? -1.379 0.834 -12.078 1.00 97.62 86 LEU A C 1
ATOM 626 O O . LEU A 1 86 ? -2.495 0.763 -12.600 1.00 97.62 86 LEU A O 1
ATOM 630 N N . VAL A 1 87 ? -0.671 1.958 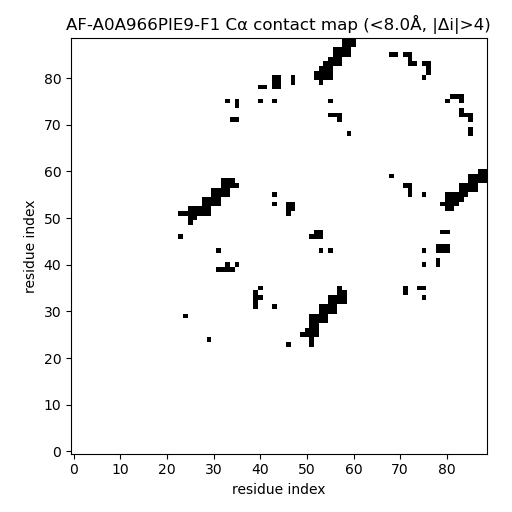-12.045 1.00 97.62 87 VAL A N 1
ATOM 631 C CA . VAL A 1 87 ? -1.083 3.234 -12.637 1.00 97.62 87 VAL A CA 1
ATOM 632 C C . VAL A 1 87 ? 0.012 3.695 -13.590 1.00 97.62 87 VAL A C 1
ATOM 634 O O . VAL A 1 87 ? 1.094 4.044 -13.135 1.00 97.62 87 VAL A O 1
ATOM 637 N N . ASP A 1 88 ? -0.291 3.707 -14.885 1.00 95.12 88 ASP A N 1
ATOM 638 C CA . ASP A 1 88 ? 0.559 4.286 -15.935 1.00 95.12 88 ASP A CA 1
ATOM 639 C C . ASP A 1 88 ? 0.663 5.813 -15.753 1.00 95.12 88 ASP A C 1
ATOM 641 O O . ASP A 1 88 ? -0.373 6.474 -15.587 1.00 95.12 88 ASP A O 1
ATOM 645 N N . CYS A 1 89 ? 1.887 6.352 -15.687 1.00 92.44 89 CYS A N 1
ATOM 646 C CA . CYS A 1 89 ? 2.194 7.749 -15.346 1.00 92.44 89 CYS A CA 1
ATOM 647 C C . CYS A 1 89 ? 3.269 8.344 -16.267 1.00 92.44 89 CYS A C 1
ATOM 649 O O . CYS A 1 89 ? 3.057 9.503 -16.697 1.00 92.44 89 CYS A O 1
#

Solvent-accessible surface area (backbone atoms only — not comparable to full-atom values): 5608 Å² total; per-residue (Å²): 138,90,83,83,86,76,80,86,73,87,79,74,93,75,89,68,81,94,73,80,76,91,64,84,59,60,77,36,83,41,83,37,82,33,80,65,44,72,69,46,44,51,48,35,31,52,38,31,77,64,45,26,38,29,32,35,37,27,72,44,73,78,60,92,87,63,90,60,69,82,54,40,33,57,52,42,39,76,39,45,23,76,45,51,39,79,39,87,111

Mean predicted aligned error: 9.35 Å

pLDDT: mean 86.47, std 19.83, range [37.62, 98.75]

Secondary structure (DSSP, 8-state):
----------------SS---SS--TTSEEEEE--SSHHHHHHHHHHHHTT-EEEEEEEE---TT-S-GGGHHHHHHHTT-SEEEEEE-